Protein AF-A0A0S9R5Z8-F1 (afdb_monomer_lite)

Secondary structure (DSSP, 8-state):
--HHHHHHHHHHHHHHHHHHHHHHHHHHHHHHT-TTT-HHHHHHHHHHHHHHHHHHHHHHHHHHHHHHHHHTT---

Structure (mmCIF, N/CA/C/O backbone):
data_AF-A0A0S9R5Z8-F1
#
_entry.id   AF-A0A0S9R5Z8-F1
#
loop_
_atom_site.group_PDB
_atom_site.id
_atom_site.type_symbol
_atom_site.label_atom_id
_atom_site.label_alt_id
_atom_site.label_comp_id
_atom_site.label_asym_id
_atom_site.label_entity_id
_atom_site.label_seq_id
_atom_site.pdbx_PDB_ins_code
_atom_site.Cartn_x
_atom_site.Cartn_y
_atom_site.Cartn_z
_atom_site.occupancy
_atom_site.B_iso_or_equiv
_atom_site.auth_seq_id
_atom_site.auth_comp_id
_atom_site.auth_asym_id
_atom_site.auth_atom_id
_atom_site.pdbx_PDB_model_num
ATOM 1 N N . MET A 1 1 ? -18.328 -2.929 17.653 1.00 63.47 1 MET A N 1
ATOM 2 C CA . MET A 1 1 ? -17.384 -2.167 16.814 1.00 63.47 1 MET A CA 1
ATOM 3 C C . MET A 1 1 ? -18.036 -0.854 16.477 1.00 63.47 1 MET A C 1
ATOM 5 O O . MET A 1 1 ? -19.107 -0.911 15.892 1.00 63.47 1 MET A O 1
ATOM 9 N N . SER A 1 2 ? -17.471 0.287 16.881 1.00 82.88 2 SER A N 1
ATOM 10 C CA . SER A 1 2 ? -17.923 1.561 16.308 1.00 82.88 2 SER A CA 1
ATOM 11 C C . SER A 1 2 ? -17.714 1.475 14.798 1.00 82.88 2 SER A C 1
ATOM 13 O O . SER A 1 2 ? -16.629 1.080 14.359 1.00 82.88 2 SER A O 1
ATOM 15 N N . ASP A 1 3 ? -18.739 1.784 14.009 1.00 87.44 3 ASP A N 1
ATOM 16 C CA . ASP A 1 3 ? -18.666 1.700 12.547 1.00 87.44 3 ASP A CA 1
ATOM 17 C C . ASP A 1 3 ? -17.526 2.563 11.988 1.00 87.44 3 ASP A C 1
ATOM 19 O O . ASP A 1 3 ? -16.915 2.208 10.986 1.00 87.44 3 ASP A O 1
ATOM 23 N N . ALA A 1 4 ? -17.140 3.627 12.699 1.00 89.00 4 ALA A N 1
ATOM 24 C CA . ALA A 1 4 ? -15.983 4.448 12.359 1.00 89.00 4 ALA A CA 1
ATOM 25 C C . ALA A 1 4 ? -14.653 3.673 12.405 1.00 89.00 4 ALA A C 1
ATOM 27 O O . ALA A 1 4 ? -13.834 3.809 11.499 1.00 89.00 4 ALA A O 1
ATOM 28 N N . ILE A 1 5 ? -14.440 2.832 13.425 1.00 89.31 5 ILE A N 1
ATOM 29 C CA . ILE A 1 5 ? -13.210 2.029 13.552 1.00 89.31 5 ILE A CA 1
ATOM 30 C C . ILE A 1 5 ? -13.184 0.940 12.483 1.00 89.31 5 ILE A C 1
ATOM 32 O O . ILE A 1 5 ? -12.149 0.736 11.854 1.00 89.31 5 ILE A O 1
ATOM 36 N N . ARG A 1 6 ? -14.330 0.295 12.226 1.00 89.38 6 ARG A N 1
ATOM 37 C CA . ARG A 1 6 ? -14.469 -0.678 11.131 1.00 89.38 6 ARG A CA 1
ATOM 38 C C . ARG A 1 6 ? -14.082 -0.047 9.794 1.00 89.38 6 ARG A C 1
ATOM 40 O O . ARG A 1 6 ? -13.235 -0.579 9.089 1.00 89.38 6 ARG A O 1
ATOM 47 N N . ASN A 1 7 ? -14.648 1.121 9.497 1.00 94.25 7 ASN A N 1
ATOM 48 C CA . ASN A 1 7 ? -14.381 1.841 8.258 1.00 94.25 7 ASN A CA 1
ATOM 49 C C . ASN A 1 7 ? -12.907 2.245 8.139 1.00 94.25 7 ASN A C 1
ATOM 51 O O . ASN A 1 7 ? -12.332 2.140 7.060 1.00 94.25 7 ASN A O 1
ATOM 55 N N . LEU A 1 8 ? -12.275 2.672 9.236 1.00 93.75 8 LEU A N 1
ATOM 56 C CA . LEU A 1 8 ? -10.848 2.987 9.237 1.00 93.75 8 LEU A CA 1
ATOM 57 C C . LEU A 1 8 ? -9.994 1.748 8.928 1.00 93.75 8 LEU A C 1
ATOM 59 O O . LEU A 1 8 ? -9.086 1.828 8.104 1.00 93.75 8 LEU A O 1
ATOM 63 N N . MET A 1 9 ? -10.299 0.602 9.544 1.00 94.25 9 MET A N 1
ATOM 64 C CA . MET A 1 9 ? -9.609 -0.663 9.261 1.00 94.25 9 MET A CA 1
ATOM 65 C C . MET A 1 9 ? -9.775 -1.079 7.795 1.00 94.25 9 MET A C 1
ATOM 67 O O . MET A 1 9 ? -8.796 -1.471 7.163 1.00 94.25 9 MET A O 1
ATOM 71 N N . ASP A 1 10 ? -10.977 -0.926 7.235 1.00 97.06 10 ASP A N 1
ATOM 72 C CA . ASP A 1 10 ? -11.254 -1.219 5.826 1.00 97.06 10 ASP A CA 1
ATOM 73 C C . ASP A 1 10 ? -10.478 -0.294 4.876 1.00 97.06 10 ASP A C 1
ATOM 75 O O . ASP A 1 10 ? -9.964 -0.748 3.854 1.00 97.06 10 ASP A O 1
ATOM 79 N N . VAL A 1 11 ? -10.351 0.995 5.206 1.00 97.38 11 VAL A N 1
ATOM 80 C CA . VAL A 1 11 ? -9.547 1.949 4.423 1.00 97.38 11 VAL A CA 1
ATOM 81 C C . VAL A 1 11 ? -8.066 1.568 4.450 1.00 97.38 11 VAL A C 1
ATOM 83 O O . VAL A 1 11 ? -7.426 1.549 3.399 1.00 97.38 11 VAL A O 1
ATOM 86 N N . ILE A 1 12 ? -7.528 1.211 5.621 1.00 97.69 12 ILE A N 1
ATOM 87 C CA . ILE A 1 12 ? -6.132 0.766 5.750 1.00 97.69 12 ILE A CA 1
ATOM 88 C C . ILE A 1 12 ? -5.907 -0.521 4.943 1.00 97.69 12 ILE A C 1
ATOM 90 O O . ILE A 1 12 ? -4.932 -0.614 4.201 1.00 97.69 12 ILE A O 1
ATOM 94 N N . LEU A 1 13 ? -6.826 -1.489 5.028 1.00 98.12 13 LEU A N 1
ATOM 95 C CA . LEU A 1 13 ? -6.772 -2.729 4.247 1.00 98.12 13 LEU A CA 1
ATOM 96 C C . LEU A 1 13 ? -6.733 -2.468 2.740 1.00 98.12 13 LEU A C 1
ATOM 98 O O . LEU A 1 13 ? -5.914 -3.065 2.044 1.00 98.12 13 LEU A O 1
ATOM 102 N N . ARG A 1 14 ? -7.579 -1.564 2.232 1.00 98.31 14 ARG A N 1
ATOM 103 C CA . ARG A 1 14 ? -7.570 -1.192 0.808 1.00 98.31 14 ARG A CA 1
ATOM 104 C C . ARG A 1 14 ? -6.235 -0.581 0.395 1.00 98.31 14 A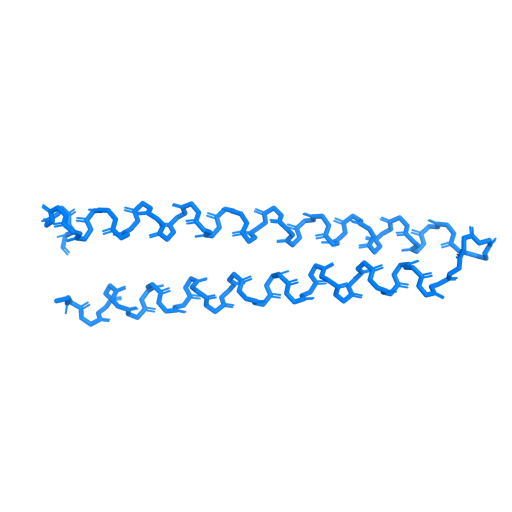RG A C 1
ATOM 106 O O . ARG A 1 14 ? -5.664 -1.027 -0.593 1.00 98.31 14 ARG A O 1
ATOM 113 N N . GLY A 1 15 ? -5.704 0.352 1.187 1.00 98.06 15 GLY A N 1
ATOM 114 C CA . GLY A 1 15 ? -4.402 0.967 0.916 1.00 98.06 15 GLY A CA 1
ATOM 115 C C . GLY A 1 15 ? -3.253 -0.047 0.886 1.00 98.06 15 GLY A C 1
ATOM 116 O O . GLY A 1 15 ? -2.398 0.023 0.009 1.00 98.06 15 GLY A O 1
ATOM 117 N N . ILE A 1 16 ? -3.264 -1.042 1.782 1.00 98.44 16 ILE A N 1
ATOM 118 C CA . ILE A 1 16 ? -2.285 -2.144 1.777 1.00 98.44 16 ILE A CA 1
ATOM 119 C C . ILE A 1 16 ? -2.359 -2.933 0.465 1.00 98.44 16 ILE A C 1
ATOM 121 O O . ILE A 1 16 ? -1.327 -3.187 -0.153 1.00 98.44 16 ILE A O 1
ATOM 125 N N . VAL A 1 17 ? -3.566 -3.318 0.036 1.00 98.44 17 VAL A N 1
ATOM 126 C CA . VAL A 1 17 ? -3.764 -4.085 -1.205 1.00 98.44 17 VAL A CA 1
ATOM 127 C C . VAL A 1 17 ? -3.307 -3.285 -2.424 1.00 98.44 17 VAL A C 1
ATOM 129 O O . VAL A 1 17 ? -2.637 -3.837 -3.295 1.00 98.44 17 VAL A O 1
ATOM 132 N N . GLU A 1 18 ? -3.620 -1.991 -2.474 1.00 98.44 18 GLU A N 1
ATOM 133 C CA . GLU A 1 18 ? -3.178 -1.094 -3.547 1.00 98.44 18 GLU A CA 1
ATOM 134 C C . GLU A 1 18 ? -1.650 -0.969 -3.589 1.00 98.44 18 GLU A C 1
ATOM 136 O O . GLU A 1 18 ? -1.046 -1.159 -4.644 1.00 98.44 18 GLU A O 1
ATOM 141 N N . ASP A 1 19 ? -1.002 -0.715 -2.449 1.00 98.50 19 ASP A N 1
ATOM 142 C CA . ASP A 1 19 ? 0.458 -0.636 -2.373 1.00 98.50 19 ASP A CA 1
ATOM 143 C C . ASP A 1 19 ? 1.126 -1.963 -2.777 1.00 98.50 19 ASP A C 1
ATOM 145 O O . ASP A 1 19 ? 2.129 -1.963 -3.489 1.00 98.50 19 ASP A O 1
ATOM 149 N N . GLU A 1 20 ? 0.580 -3.111 -2.378 1.00 98.25 20 GLU A N 1
ATOM 150 C CA . GLU A 1 20 ? 1.103 -4.420 -2.789 1.00 98.25 20 GLU A CA 1
ATOM 151 C C . GLU A 1 20 ? 0.929 -4.681 -4.288 1.00 98.25 20 GLU A C 1
ATOM 153 O O . GLU A 1 20 ? 1.842 -5.221 -4.923 1.00 98.25 20 GLU A O 1
ATOM 158 N N . GLY A 1 21 ? -0.205 -4.263 -4.856 1.00 98.31 21 GLY A N 1
ATOM 159 C CA . GLY A 1 21 ? -0.469 -4.313 -6.291 1.00 98.31 21 GLY A CA 1
ATOM 160 C C . GLY A 1 21 ? 0.553 -3.494 -7.075 1.00 98.31 21 GLY A C 1
ATOM 161 O O . GLY A 1 21 ? 1.284 -4.047 -7.895 1.00 98.31 21 GLY A O 1
ATOM 162 N N . PHE A 1 22 ? 0.699 -2.209 -6.742 1.00 98.19 22 PHE A N 1
ATOM 163 C CA . PHE A 1 22 ? 1.672 -1.330 -7.396 1.00 98.19 22 PHE A CA 1
ATOM 164 C C . PHE A 1 22 ? 3.109 -1.817 -7.227 1.00 98.19 22 PHE A C 1
ATOM 166 O O . PHE A 1 22 ? 3.894 -1.787 -8.173 1.00 98.19 22 PHE A O 1
ATOM 173 N N . ALA A 1 23 ? 3.472 -2.302 -6.037 1.00 98.31 23 ALA A N 1
ATOM 174 C CA . ALA A 1 23 ? 4.791 -2.875 -5.808 1.00 98.31 23 ALA A CA 1
ATOM 175 C C . ALA A 1 23 ? 5.102 -4.011 -6.787 1.00 98.31 23 ALA A C 1
ATOM 177 O O . ALA A 1 23 ? 6.223 -4.088 -7.300 1.00 98.31 23 ALA A O 1
ATOM 178 N N . ARG A 1 24 ? 4.126 -4.888 -7.034 1.00 98.12 24 ARG A N 1
ATOM 179 C CA . ARG A 1 24 ? 4.260 -5.998 -7.972 1.00 98.12 24 ARG A CA 1
ATOM 180 C C . ARG A 1 24 ? 4.321 -5.511 -9.415 1.00 98.12 24 ARG A C 1
ATOM 182 O O . ARG A 1 24 ? 5.261 -5.867 -10.111 1.00 98.12 24 ARG A O 1
ATOM 189 N N . GLU A 1 25 ? 3.387 -4.664 -9.834 1.00 98.19 25 GLU A N 1
ATOM 190 C CA . GLU A 1 25 ? 3.329 -4.141 -11.205 1.00 98.19 25 GLU A CA 1
ATOM 191 C C . GLU A 1 25 ? 4.618 -3.414 -11.601 1.00 98.19 25 GLU A C 1
ATOM 193 O O . GLU A 1 25 ? 5.149 -3.629 -12.687 1.00 98.19 25 GLU A O 1
ATOM 198 N N . LEU A 1 26 ? 5.181 -2.609 -10.696 1.00 97.56 26 LEU A N 1
ATOM 199 C CA . LEU A 1 26 ? 6.442 -1.904 -10.925 1.00 97.56 26 LEU A CA 1
ATOM 200 C C . LEU A 1 26 ? 7.641 -2.856 -11.011 1.00 97.56 26 LEU A C 1
ATOM 202 O O . LEU A 1 26 ? 8.555 -2.619 -11.799 1.00 97.56 26 LEU A O 1
ATOM 206 N N . ALA A 1 27 ? 7.656 -3.927 -10.213 1.00 95.19 27 ALA A N 1
ATOM 207 C CA . ALA A 1 27 ? 8.706 -4.942 -10.286 1.00 95.19 27 ALA A CA 1
ATOM 208 C C . ALA A 1 27 ? 8.616 -5.751 -11.590 1.00 95.19 27 ALA A C 1
ATOM 210 O O . ALA A 1 27 ? 9.640 -5.994 -12.227 1.00 95.19 27 ALA A O 1
ATOM 211 N N . ASP A 1 28 ? 7.402 -6.110 -12.007 1.00 95.38 28 ASP A N 1
ATOM 212 C CA . ASP A 1 28 ? 7.148 -6.815 -13.263 1.00 95.38 28 ASP A CA 1
ATOM 213 C C . ASP A 1 28 ? 7.518 -5.925 -14.465 1.00 95.38 28 ASP A C 1
ATOM 215 O O . ASP A 1 28 ? 8.186 -6.387 -15.389 1.00 95.38 28 ASP A O 1
ATOM 219 N N . ALA A 1 29 ? 7.191 -4.628 -14.424 1.00 93.31 29 ALA A N 1
ATOM 220 C CA . ALA A 1 29 ? 7.601 -3.656 -15.440 1.00 93.31 29 ALA A CA 1
ATOM 221 C C . ALA A 1 29 ? 9.128 -3.487 -15.503 1.00 93.31 29 ALA A C 1
ATOM 223 O O . ALA A 1 29 ? 9.700 -3.471 -16.592 1.00 93.31 29 ALA A O 1
ATOM 224 N N . ALA A 1 30 ? 9.806 -3.414 -14.351 1.00 93.12 30 ALA A N 1
ATOM 225 C CA . ALA A 1 30 ? 11.267 -3.348 -14.294 1.00 93.12 30 ALA A CA 1
ATOM 226 C C . ALA A 1 30 ? 11.921 -4.598 -14.903 1.00 93.12 30 ALA A C 1
ATOM 228 O O . ALA A 1 30 ? 12.940 -4.493 -15.578 1.00 93.12 30 ALA A O 1
ATOM 229 N N . PHE A 1 31 ? 11.327 -5.773 -14.680 1.00 91.25 31 PHE A N 1
ATOM 230 C CA . PHE A 1 31 ? 11.788 -7.029 -15.266 1.00 91.25 31 PHE A CA 1
ATOM 231 C C . PHE A 1 31 ? 11.573 -7.070 -16.787 1.00 91.25 31 PHE A C 1
ATOM 233 O O . PHE A 1 31 ? 12.455 -7.509 -17.522 1.00 91.25 31 PHE A O 1
ATOM 240 N N . GLN A 1 32 ? 10.422 -6.588 -17.266 1.00 90.56 32 GLN A N 1
ATOM 241 C CA . GLN A 1 32 ? 10.085 -6.555 -18.693 1.00 90.56 32 GLN A CA 1
ATOM 242 C C . GLN A 1 32 ? 10.916 -5.553 -19.498 1.00 90.56 32 GLN A C 1
ATOM 244 O O . GLN A 1 32 ? 11.129 -5.783 -20.686 1.00 90.56 32 GLN A O 1
ATOM 249 N N . LEU A 1 33 ? 11.393 -4.468 -18.876 1.00 88.00 33 LEU A N 1
ATOM 250 C CA . LEU A 1 33 ? 12.176 -3.435 -19.562 1.00 88.00 33 LEU A CA 1
ATOM 251 C C . LEU A 1 33 ? 13.522 -3.946 -20.113 1.00 88.00 33 LEU A C 1
ATOM 253 O O . LEU A 1 33 ? 14.109 -3.289 -20.965 1.00 88.00 33 LEU A O 1
ATOM 257 N N . GLY A 1 34 ? 13.990 -5.119 -19.670 1.00 69.25 34 GLY A N 1
ATOM 258 C CA . GLY A 1 34 ? 15.264 -5.694 -20.097 1.00 69.25 34 GLY A CA 1
ATOM 259 C C . GLY A 1 34 ? 16.463 -4.973 -19.472 1.00 69.25 34 GLY A C 1
ATOM 260 O O . GLY A 1 34 ? 16.465 -3.764 -19.268 1.00 69.25 34 GLY A O 1
ATOM 261 N N . SER A 1 35 ? 17.503 -5.728 -19.124 1.00 63.66 35 SER A N 1
ATOM 262 C CA . SER A 1 35 ? 18.663 -5.219 -18.379 1.00 63.66 35 SER A CA 1
ATOM 263 C C . SER A 1 35 ? 19.570 -4.262 -19.161 1.00 63.66 35 SER A C 1
ATOM 265 O O . SER A 1 35 ? 20.420 -3.629 -18.538 1.00 63.66 35 SER A O 1
ATOM 267 N N . ASP A 1 36 ? 19.406 -4.148 -20.483 1.00 65.50 36 ASP A N 1
ATOM 268 C CA . ASP A 1 36 ? 20.487 -3.658 -21.349 1.00 65.50 36 ASP A CA 1
ATOM 269 C C . ASP A 1 36 ? 20.225 -2.283 -21.995 1.00 65.50 36 ASP A C 1
ATOM 271 O O . ASP A 1 36 ? 21.193 -1.569 -22.245 1.00 65.50 36 ASP A O 1
ATOM 275 N N . ASP A 1 37 ? 18.968 -1.854 -22.189 1.00 65.81 37 ASP A N 1
ATOM 276 C CA . ASP A 1 37 ? 18.670 -0.607 -22.928 1.00 65.81 37 ASP A CA 1
ATOM 277 C C . ASP A 1 37 ? 18.321 0.607 -22.038 1.00 65.81 37 ASP A C 1
ATOM 279 O O . ASP A 1 37 ? 18.526 1.744 -22.464 1.00 65.81 37 ASP A O 1
ATOM 283 N N . ASP A 1 38 ? 17.847 0.420 -20.793 1.00 83.00 38 ASP A N 1
ATOM 284 C CA . ASP A 1 38 ? 17.510 1.549 -19.901 1.00 83.00 38 ASP A CA 1
ATOM 285 C C . ASP A 1 38 ? 17.622 1.224 -18.396 1.00 83.00 38 ASP A C 1
ATOM 287 O O . ASP A 1 38 ? 16.642 1.107 -17.649 1.00 83.00 38 ASP A O 1
ATOM 291 N N . LEU A 1 39 ? 18.869 1.116 -17.923 1.00 85.81 39 LEU A N 1
ATOM 292 C CA . LEU A 1 39 ? 19.200 0.878 -16.511 1.00 85.81 39 LEU A CA 1
ATOM 293 C C . LE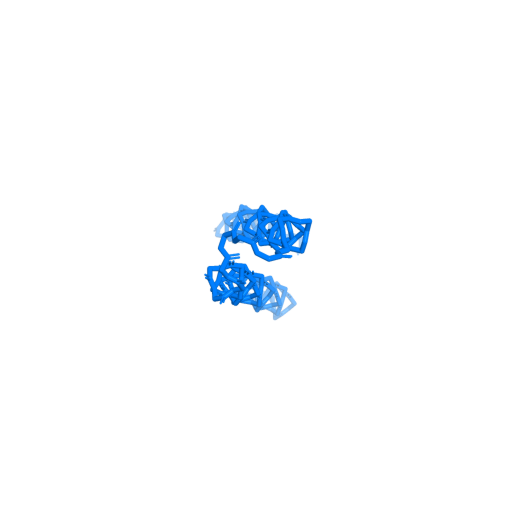U A 1 39 ? 18.625 1.938 -15.556 1.00 85.81 39 LEU A C 1
ATOM 295 O O . LEU A 1 39 ? 18.354 1.630 -14.391 1.00 85.81 39 LEU A O 1
ATOM 299 N N . VAL A 1 40 ? 18.448 3.181 -16.019 1.00 90.69 40 VAL A N 1
ATOM 300 C CA . VAL A 1 40 ? 17.921 4.273 -15.189 1.00 90.69 40 VAL A CA 1
ATOM 301 C C . VAL A 1 40 ? 16.443 4.032 -14.907 1.00 90.69 40 VAL A C 1
ATOM 303 O O . VAL A 1 40 ? 16.034 4.044 -13.743 1.00 90.69 40 VAL A O 1
ATOM 306 N N . SER A 1 41 ? 15.653 3.734 -15.938 1.00 90.62 41 SER A N 1
ATOM 307 C CA . SER A 1 41 ? 14.233 3.417 -15.771 1.00 90.62 41 SER A CA 1
ATOM 308 C C . SER A 1 41 ? 14.025 2.161 -14.924 1.00 90.62 41 SER A C 1
ATOM 310 O O . SER A 1 41 ? 13.188 2.168 -14.017 1.00 90.62 41 SER A O 1
ATOM 312 N N . VAL A 1 42 ? 14.843 1.119 -15.114 1.00 92.88 42 VAL A N 1
ATOM 313 C CA . VAL A 1 42 ? 14.808 -0.090 -14.270 1.00 92.88 42 VAL A CA 1
ATOM 314 C C . VAL A 1 42 ? 15.054 0.247 -12.794 1.00 92.88 42 VAL A C 1
ATOM 316 O O . VAL A 1 42 ? 14.320 -0.229 -11.920 1.00 92.88 42 VAL A O 1
ATOM 319 N N . GLN A 1 43 ? 16.040 1.096 -12.483 1.00 93.44 43 GLN A N 1
ATOM 320 C CA . GLN A 1 43 ? 16.311 1.517 -11.103 1.00 93.44 43 GLN A CA 1
ATOM 321 C C . GLN A 1 43 ? 15.167 2.334 -10.496 1.00 93.44 43 GLN A C 1
ATOM 323 O O . GLN A 1 43 ? 14.838 2.138 -9.320 1.00 93.44 43 GLN A O 1
ATOM 328 N N . VAL A 1 44 ? 14.547 3.228 -11.271 1.00 95.56 44 VAL A N 1
ATOM 329 C CA . VAL A 1 44 ? 13.403 4.030 -10.813 1.00 95.56 44 VAL A CA 1
ATOM 330 C C . VAL A 1 44 ? 12.218 3.125 -10.481 1.00 95.56 44 VAL A C 1
ATOM 332 O O . VAL A 1 44 ? 11.682 3.208 -9.375 1.00 95.56 44 VAL A O 1
ATOM 335 N N . LEU A 1 45 ? 11.861 2.203 -11.377 1.00 95.75 45 LEU A N 1
ATOM 336 C CA . LEU A 1 45 ? 10.772 1.245 -11.163 1.00 95.75 45 LEU A CA 1
ATOM 337 C C . LEU A 1 45 ? 11.032 0.354 -9.939 1.00 95.75 45 LEU A C 1
ATOM 339 O O . LEU A 1 45 ? 10.161 0.202 -9.080 1.00 95.75 45 LEU A O 1
ATOM 343 N N . CYS A 1 46 ? 12.259 -0.154 -9.785 1.00 95.38 46 CYS A N 1
ATOM 344 C CA . CYS A 1 46 ? 12.661 -0.918 -8.603 1.00 95.38 46 CYS A CA 1
ATOM 345 C C . CYS A 1 46 ? 12.544 -0.099 -7.307 1.00 95.38 46 CYS A C 1
ATOM 347 O O . CYS A 1 46 ? 12.118 -0.621 -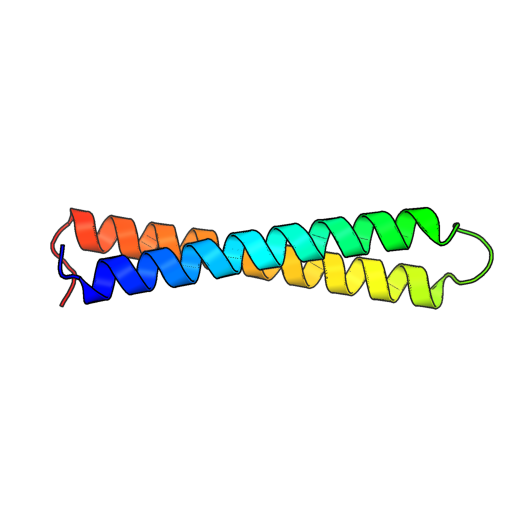6.273 1.00 95.38 46 CYS A O 1
ATOM 349 N N . SER A 1 47 ? 12.925 1.178 -7.342 1.00 97.25 47 SER A N 1
ATOM 350 C CA . SER A 1 47 ? 12.871 2.070 -6.179 1.00 97.25 47 SER A CA 1
ATOM 351 C C . SER A 1 47 ? 11.431 2.378 -5.772 1.00 97.25 47 SER A C 1
ATOM 353 O O . SER A 1 47 ? 11.093 2.270 -4.591 1.00 97.25 47 SER A O 1
ATOM 355 N N . LEU A 1 48 ? 10.562 2.672 -6.741 1.00 98.06 48 LEU A N 1
ATOM 356 C CA . LEU A 1 48 ? 9.134 2.886 -6.506 1.00 98.06 48 LEU A CA 1
ATOM 357 C C . LEU A 1 48 ? 8.461 1.609 -5.984 1.00 98.06 48 LEU A C 1
ATOM 359 O O . LEU A 1 48 ? 7.734 1.662 -4.992 1.00 98.06 48 LEU A O 1
ATOM 363 N N . SER A 1 49 ? 8.776 0.448 -6.570 1.00 98.00 49 SER A N 1
ATOM 364 C CA . SER A 1 49 ? 8.293 -0.851 -6.087 1.00 98.00 49 SER A CA 1
ATOM 365 C C . SER A 1 49 ? 8.642 -1.054 -4.608 1.00 98.00 49 SER A C 1
ATOM 367 O O . SER A 1 49 ? 7.776 -1.363 -3.787 1.00 98.00 49 SER A O 1
ATOM 369 N N . ARG A 1 50 ? 9.902 -0.804 -4.225 1.00 98.06 50 ARG A N 1
ATOM 370 C CA . ARG A 1 50 ? 10.349 -0.890 -2.825 1.00 98.06 50 ARG A CA 1
ATOM 371 C C . ARG A 1 50 ? 9.600 0.080 -1.916 1.00 98.06 50 ARG A C 1
ATOM 373 O O . ARG A 1 50 ? 9.215 -0.315 -0.818 1.00 98.06 50 ARG A O 1
ATOM 380 N N . GLN A 1 51 ? 9.372 1.315 -2.358 1.00 98.44 51 GLN A N 1
ATOM 381 C CA . GLN A 1 51 ? 8.632 2.309 -1.581 1.00 98.44 51 GLN A CA 1
ATOM 382 C C . GLN A 1 51 ? 7.201 1.845 -1.282 1.00 98.44 51 GLN A C 1
ATOM 384 O O . GLN A 1 51 ? 6.769 1.909 -0.131 1.00 98.44 51 GLN A O 1
ATOM 389 N N . HIS A 1 52 ? 6.493 1.321 -2.284 1.00 98.38 52 HIS A N 1
ATOM 390 C CA . HIS A 1 52 ? 5.161 0.745 -2.104 1.00 98.38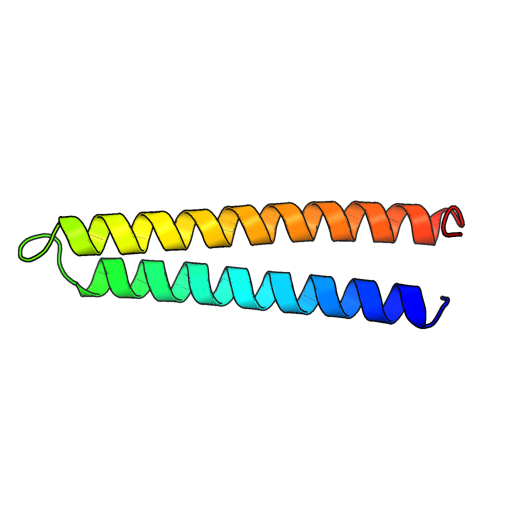 52 HIS A CA 1
ATOM 391 C C . HIS A 1 52 ? 5.174 -0.448 -1.127 1.00 98.38 52 HIS A C 1
ATOM 393 O O . HIS A 1 52 ? 4.362 -0.497 -0.206 1.00 98.38 52 HIS A O 1
ATOM 399 N N . ARG A 1 53 ? 6.166 -1.351 -1.209 1.00 98.06 53 ARG A N 1
ATOM 400 C CA . ARG A 1 53 ? 6.310 -2.460 -0.235 1.00 98.06 53 ARG A CA 1
ATOM 401 C C . ARG A 1 53 ? 6.484 -1.965 1.198 1.00 98.06 53 ARG A C 1
ATOM 403 O O . ARG A 1 53 ? 5.904 -2.538 2.118 1.00 98.06 53 ARG A O 1
ATOM 410 N N . VAL A 1 54 ? 7.283 -0.917 1.401 1.00 98.38 54 VAL A N 1
ATOM 411 C CA . VAL A 1 54 ? 7.482 -0.315 2.729 1.00 98.38 54 VAL A CA 1
ATOM 412 C C . VAL A 1 54 ? 6.175 0.280 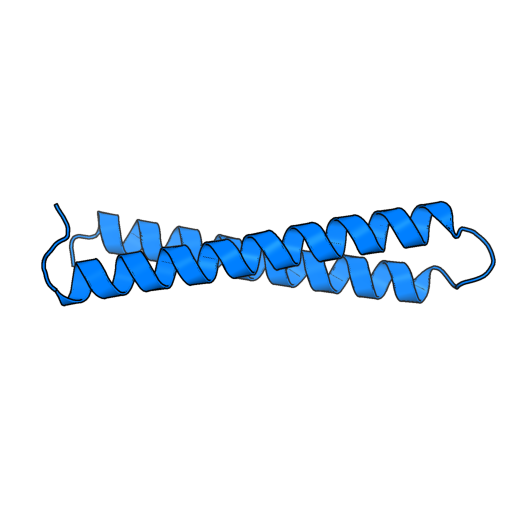3.254 1.00 98.38 54 VAL A C 1
ATOM 414 O O . VAL A 1 54 ? 5.851 0.074 4.425 1.00 98.38 54 VAL A O 1
ATOM 417 N N . ARG A 1 55 ? 5.398 0.964 2.405 1.00 98.06 55 ARG A N 1
ATOM 418 C CA . ARG A 1 55 ? 4.084 1.493 2.796 1.00 98.06 55 ARG A CA 1
ATOM 419 C C . ARG A 1 55 ? 3.101 0.389 3.180 1.00 98.06 55 ARG A C 1
ATOM 421 O O . ARG A 1 55 ? 2.514 0.483 4.253 1.00 98.06 55 ARG A O 1
ATOM 428 N N . ALA A 1 56 ? 3.014 -0.692 2.405 1.00 98.25 56 ALA A N 1
ATOM 429 C CA . ALA A 1 56 ? 2.177 -1.843 2.746 1.00 98.25 56 ALA A CA 1
ATOM 430 C C . ALA A 1 56 ? 2.563 -2.472 4.098 1.00 98.25 56 ALA A C 1
ATOM 432 O O . ALA A 1 56 ? 1.699 -2.756 4.927 1.00 98.25 56 ALA A O 1
ATOM 433 N N . ILE A 1 57 ? 3.865 -2.644 4.371 1.00 98.38 57 ILE A N 1
ATOM 434 C CA . ILE A 1 57 ? 4.352 -3.151 5.669 1.00 98.38 57 ILE A CA 1
ATOM 435 C C . ILE A 1 57 ? 3.937 -2.218 6.810 1.00 98.38 57 ILE A C 1
ATOM 437 O O . ILE A 1 57 ? 3.458 -2.689 7.844 1.00 98.38 57 ILE A O 1
ATOM 441 N N . LYS A 1 58 ? 4.087 -0.903 6.622 1.00 98.12 58 LYS A N 1
ATOM 442 C CA . LYS A 1 58 ? 3.660 0.093 7.607 1.00 98.12 58 LYS A CA 1
ATOM 443 C C . LYS A 1 58 ? 2.148 0.024 7.850 1.00 98.12 58 LYS A C 1
ATOM 445 O O . LYS A 1 58 ? 1.739 -0.049 9.005 1.00 98.12 58 LYS A O 1
ATOM 450 N N . GLY A 1 59 ? 1.339 -0.050 6.793 1.00 97.88 59 GLY A N 1
ATOM 451 C CA . GLY A 1 59 ? -0.113 -0.199 6.900 1.00 97.88 59 GLY A CA 1
ATOM 452 C C . GLY A 1 59 ? -0.518 -1.467 7.658 1.00 97.88 59 GLY A C 1
ATOM 453 O O . GLY A 1 59 ? -1.387 -1.416 8.524 1.00 97.88 59 GLY A O 1
ATOM 454 N N . ARG A 1 60 ? 0.155 -2.602 7.413 1.00 98.06 60 ARG A N 1
ATOM 455 C CA . ARG A 1 60 ? -0.077 -3.855 8.158 1.00 98.06 60 ARG A CA 1
ATOM 456 C C . ARG A 1 60 ? 0.220 -3.700 9.653 1.00 98.06 60 ARG A C 1
ATOM 458 O O . ARG A 1 60 ? -0.543 -4.203 10.474 1.00 98.06 60 ARG A O 1
ATOM 465 N N . ALA A 1 61 ? 1.297 -2.999 10.012 1.00 97.69 61 ALA A N 1
ATOM 466 C CA . ALA A 1 61 ? 1.627 -2.714 11.409 1.00 97.69 61 ALA A CA 1
ATOM 467 C C . ALA A 1 61 ? 0.588 -1.792 12.073 1.00 97.69 61 ALA A C 1
ATOM 469 O O . ALA A 1 61 ? 0.150 -2.065 13.190 1.00 97.69 61 ALA A O 1
ATOM 470 N N . GLU A 1 62 ? 0.150 -0.740 11.379 1.00 95.94 62 GLU A N 1
ATOM 471 C CA . GLU A 1 62 ? -0.895 0.174 11.861 1.00 95.94 62 GLU A CA 1
ATOM 472 C C . GLU A 1 62 ? -2.238 -0.545 12.048 1.00 95.94 62 GLU A C 1
ATOM 474 O O . GLU A 1 62 ? -2.891 -0.377 13.079 1.00 95.94 62 GLU A O 1
ATOM 479 N N . LEU A 1 63 ? -2.618 -1.407 11.100 1.00 96.50 63 LEU A N 1
ATOM 480 C CA . LEU A 1 63 ? -3.820 -2.230 11.192 1.00 96.50 63 LEU A CA 1
ATOM 481 C C . LEU A 1 63 ? -3.757 -3.198 12.376 1.00 96.50 63 LEU A C 1
ATOM 483 O O . LEU A 1 63 ? -4.739 -3.331 13.104 1.00 96.50 63 LEU A O 1
ATOM 487 N N . ALA A 1 64 ? -2.613 -3.857 12.585 1.00 96.12 64 ALA A N 1
ATOM 488 C CA . ALA A 1 64 ? -2.417 -4.768 13.709 1.00 96.12 64 ALA A CA 1
ATOM 489 C C . ALA A 1 64 ? -2.549 -4.039 15.054 1.00 96.12 64 ALA A C 1
ATOM 491 O O . ALA A 1 64 ? -3.277 -4.501 15.931 1.00 96.12 64 ALA A O 1
ATOM 492 N N . ALA A 1 65 ? -1.922 -2.865 15.189 1.00 93.94 65 ALA A N 1
ATOM 493 C CA . ALA A 1 65 ? -2.030 -2.041 16.390 1.00 93.94 65 ALA A CA 1
ATOM 494 C C . ALA A 1 65 ? -3.473 -1.566 16.637 1.00 93.94 65 ALA A C 1
ATOM 496 O O . ALA A 1 65 ? -3.954 -1.581 17.772 1.00 93.94 65 ALA A O 1
ATOM 497 N N . LEU A 1 66 ? -4.191 -1.168 15.582 1.00 92.94 66 LEU A N 1
ATOM 498 C CA . LEU A 1 66 ? -5.592 -0.758 15.686 1.00 92.94 66 LEU A CA 1
ATOM 499 C C . LEU A 1 66 ? -6.501 -1.933 16.080 1.00 92.94 66 LEU A C 1
ATOM 501 O O . LEU A 1 66 ? -7.363 -1.776 16.943 1.00 92.94 66 LEU A O 1
ATOM 505 N N . ALA A 1 67 ? -6.280 -3.112 15.495 1.00 91.75 67 ALA A N 1
ATOM 506 C CA . ALA A 1 67 ? -7.014 -4.329 15.826 1.00 91.75 67 ALA A CA 1
ATOM 507 C C . ALA A 1 67 ? -6.801 -4.739 17.289 1.00 91.75 67 ALA A C 1
ATOM 509 O O . ALA A 1 67 ? -7.764 -5.053 17.985 1.00 91.75 67 ALA A O 1
ATOM 510 N N . GLU A 1 68 ? -5.559 -4.694 17.773 1.00 92.25 68 GLU A N 1
ATOM 511 C CA . GLU A 1 68 ? -5.219 -5.027 19.158 1.00 92.25 68 GLU A CA 1
ATOM 512 C C . GLU A 1 68 ? -5.902 -4.079 20.152 1.00 92.25 68 GLU A C 1
ATOM 514 O O . GLU A 1 68 ? -6.561 -4.536 21.088 1.00 92.25 68 GLU A O 1
ATOM 519 N N . ARG A 1 69 ? -5.820 -2.763 19.915 1.00 88.88 69 ARG A N 1
ATOM 520 C CA . ARG A 1 69 ? -6.490 -1.750 20.750 1.00 88.88 69 ARG A CA 1
ATOM 521 C C . ARG A 1 69 ? -8.004 -1.927 20.762 1.00 88.88 69 ARG A C 1
ATOM 523 O O . ARG A 1 69 ? -8.631 -1.801 21.812 1.00 88.88 69 ARG A O 1
ATOM 530 N N . TYR A 1 70 ? -8.586 -2.256 19.611 1.00 85.75 70 TYR A N 1
ATOM 531 C CA . TYR A 1 70 ? -10.011 -2.533 19.501 1.00 85.75 70 TYR A CA 1
ATOM 532 C C . TYR A 1 70 ? -10.418 -3.781 20.304 1.00 85.75 70 TYR A C 1
ATOM 534 O O . TYR A 1 70 ? -11.398 -3.734 21.046 1.00 85.75 70 TYR A O 1
ATOM 542 N N . ILE A 1 71 ? -9.648 -4.872 20.218 1.00 87.69 71 ILE A N 1
ATOM 543 C CA . ILE A 1 71 ? -9.891 -6.111 20.980 1.00 87.69 71 ILE A CA 1
ATOM 544 C C . ILE A 1 71 ? -9.797 -5.863 22.492 1.00 87.69 71 ILE A C 1
ATOM 546 O O . ILE A 1 71 ? -10.589 -6.416 23.252 1.00 87.69 71 ILE A O 1
ATOM 550 N N . ARG A 1 72 ? -8.862 -5.014 22.932 1.00 88.75 72 ARG A N 1
ATOM 551 C CA . ARG A 1 72 ? -8.687 -4.648 24.348 1.00 88.75 72 ARG A CA 1
ATOM 552 C C . ARG A 1 72 ? -9.727 -3.658 24.878 1.00 88.75 72 ARG A C 1
ATOM 554 O O . ARG A 1 72 ? -9.758 -3.415 26.079 1.00 88.75 72 ARG A O 1
ATOM 561 N N . GLY A 1 73 ? -10.575 -3.090 24.018 1.00 81.94 73 GLY A N 1
ATOM 562 C CA . GLY A 1 73 ? -11.521 -2.040 24.411 1.00 81.94 73 GLY A CA 1
ATOM 563 C C . GLY A 1 73 ? -10.852 -0.693 24.714 1.00 81.94 73 GLY A C 1
ATOM 564 O O . GLY A 1 73 ? -11.458 0.161 25.347 1.00 81.94 73 GLY A O 1
ATOM 565 N N . GLU A 1 74 ? -9.616 -0.489 24.250 1.00 79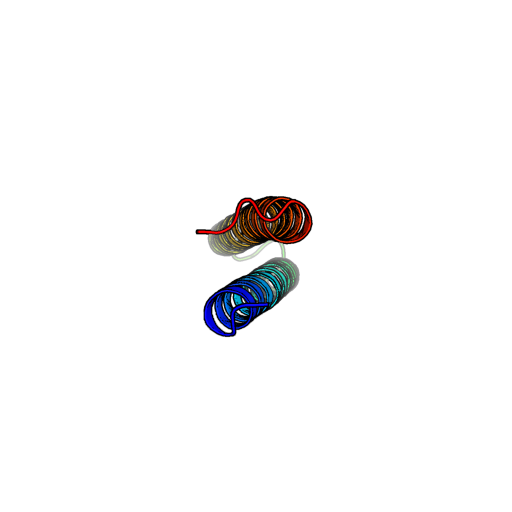.81 74 GLU A N 1
ATOM 566 C CA . GLU A 1 74 ? -8.813 0.737 24.421 1.00 79.81 74 GLU A CA 1
ATOM 567 C C . GLU A 1 74 ? -9.014 1.733 23.262 1.00 79.81 74 GLU A C 1
ATOM 569 O O . GLU A 1 74 ? -8.226 2.667 23.050 1.00 79.81 74 GLU A O 1
ATOM 574 N N . CYS A 1 75 ? -10.047 1.502 22.452 1.00 64.81 75 CYS A N 1
ATOM 575 C CA . CYS A 1 75 ? -10.469 2.438 21.427 1.00 64.81 75 CYS A CA 1
ATOM 576 C C . CYS A 1 75 ? -11.325 3.545 22.065 1.00 64.81 75 CYS A C 1
ATOM 578 O O . CYS A 1 75 ? -12.264 3.207 22.786 1.00 64.81 75 CYS A O 1
ATOM 580 N N . PRO A 1 76 ? -11.002 4.829 21.820 1.00 58.16 76 PRO A N 1
ATOM 581 C CA . PRO A 1 76 ? -11.813 5.950 22.289 1.00 58.16 76 PRO A CA 1
ATOM 582 C C . PRO A 1 76 ? -13.214 5.960 21.666 1.00 58.16 76 PRO A C 1
ATOM 584 O O . PRO A 1 76 ? -13.390 5.386 20.562 1.00 58.16 76 PRO A O 1
#

pLDDT: mean 91.47, std 9.8, range [58.16, 98.5]

Sequence (76 aa):
MSDAIRNLMDVILRGIVEDEGFARELADAAFQLGSDDDLVSVQVLCSLSRQHRVRAIKGRAELAALAERYIRGECP

Foldseek 3Di:
DPVVLVVVLVVLVVLLVVLQVLLVVLQVVLVVVDCPDCVPSSVVSNVSSVVSVVSSVVSVVVSVVSVVCVVVVVDD

Radius of gyration: 17.03 Å; chains: 1; bounding box: 39×13×47 Å